Protein AF-A0AA37K8P8-F1 (afdb_monomer_lite)

Radius of gyration: 15.56 Å; chains: 1; bounding box: 40×21×43 Å

pLDDT: mean 92.71, std 8.41, range [53.16, 98.25]

Sequence (102 aa):
MSESQDKGAKLMAERIKAAIKSPEILELVNICVINALGYKSKISSKTVDNAIDSIVSFVHSEIDSSNLSDNDKEKEKNSYKHFAKSLGKILKENLQVAQQLI

Organism: NCBI:txid46503

Foldseek 3Di:
DDPVVVVVVVVVVVLLVVLCVPVLLVVVVVCVVCVVVVHQAADELVSLVVNLVSVLVSVLVVLVPDPDDPVVSVVVSVVSNVVSVVVSVVVQVVCVVVVRYD

Secondary structure (DSSP, 8-state):
--HHHHHHHHHHHHHHHHHTTSHHHHHHHHHHHHHHTT----B-HHHHHHHHHHHHHHHHHHHHTSSS-HHHHHHHHHHHHHHHHHHHHHHHHHHHHTT-B-

Structure (mmCIF, N/CA/C/O backbone):
data_AF-A0AA37K8P8-F1
#
_entry.id   AF-A0AA37K8P8-F1
#
loop_
_atom_site.group_PDB
_atom_site.id
_atom_site.type_symbol
_atom_site.label_atom_id
_atom_site.label_alt_id
_atom_site.label_comp_id
_atom_site.label_asym_id
_atom_site.label_entity_id
_atom_site.label_seq_id
_atom_site.pdbx_PDB_ins_code
_atom_site.Cartn_x
_atom_site.Cartn_y
_atom_site.Cartn_z
_atom_site.occupancy
_atom_site.B_iso_or_equiv
_atom_site.auth_seq_id
_atom_site.auth_comp_id
_atom_site.auth_asym_id
_atom_site.auth_atom_id
_atom_site.pdbx_PDB_model_num
ATOM 1 N N . MET A 1 1 ? -17.548 7.414 -24.598 1.00 53.16 1 MET A N 1
ATOM 2 C CA . MET A 1 1 ? -16.259 7.150 -23.923 1.00 53.16 1 MET A CA 1
ATOM 3 C C . MET A 1 1 ? -15.233 6.903 -25.015 1.00 53.16 1 MET A C 1
ATOM 5 O O . MET A 1 1 ? -15.496 6.042 -25.843 1.00 53.16 1 MET A O 1
ATOM 9 N N . SER A 1 2 ? -14.168 7.703 -25.127 1.00 61.94 2 SER A N 1
ATOM 10 C CA . SER A 1 2 ? -13.180 7.520 -26.205 1.00 61.94 2 SER A CA 1
ATOM 11 C C . SER A 1 2 ? -12.311 6.283 -25.944 1.00 61.94 2 SER A C 1
ATOM 13 O O . SER A 1 2 ? -11.983 5.987 -24.797 1.00 61.94 2 SER A O 1
ATOM 15 N N . GLU A 1 3 ? -11.886 5.578 -26.996 1.00 62.16 3 GLU A N 1
ATOM 16 C CA . GLU A 1 3 ? -11.043 4.367 -26.897 1.00 62.16 3 GLU A CA 1
ATOM 17 C C . GLU A 1 3 ? -9.732 4.578 -26.111 1.00 62.16 3 GLU A C 1
ATOM 19 O O . GLU A 1 3 ? -9.170 3.639 -25.547 1.00 62.16 3 GLU A O 1
ATOM 24 N N . SER A 1 4 ? -9.223 5.812 -26.049 1.00 63.03 4 SER A N 1
ATOM 25 C CA . SER A 1 4 ? -8.025 6.167 -25.278 1.00 63.03 4 SER A CA 1
ATOM 26 C C . SER A 1 4 ? -8.258 6.178 -23.763 1.00 63.03 4 SER A C 1
ATOM 28 O O . SER A 1 4 ? -7.379 5.756 -23.011 1.00 63.03 4 SER A O 1
ATOM 30 N N . GLN A 1 5 ? -9.438 6.612 -23.309 1.00 63.16 5 GLN A N 1
ATOM 31 C CA . GLN A 1 5 ? -9.816 6.585 -21.892 1.00 63.16 5 GLN A CA 1
ATOM 32 C C . GLN A 1 5 ? -9.994 5.143 -21.403 1.00 63.16 5 GLN A C 1
ATOM 34 O O . GLN A 1 5 ? -9.592 4.814 -20.288 1.00 63.16 5 GLN A O 1
ATOM 39 N N . ASP A 1 6 ? -10.518 4.275 -22.269 1.00 73.19 6 ASP A N 1
ATOM 40 C CA . ASP A 1 6 ? -10.727 2.854 -21.985 1.00 73.19 6 ASP A CA 1
ATOM 41 C C . ASP A 1 6 ? -9.398 2.100 -21.769 1.00 73.19 6 ASP A C 1
A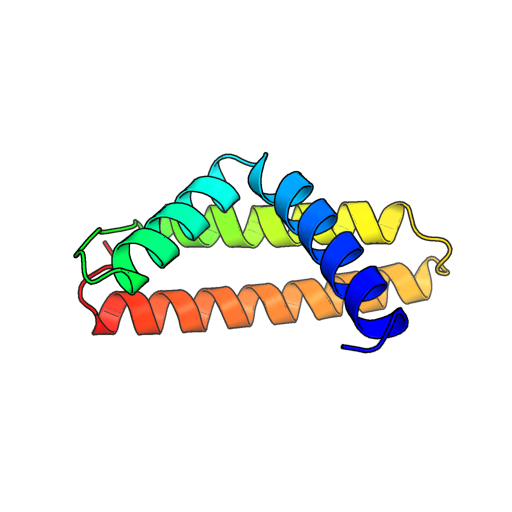TOM 43 O O . ASP A 1 6 ? -9.231 1.365 -20.792 1.00 73.19 6 ASP A O 1
ATOM 47 N N . LYS A 1 7 ? -8.382 2.374 -22.603 1.00 77.00 7 LYS A N 1
ATOM 48 C CA . LYS A 1 7 ? -7.030 1.800 -22.444 1.00 77.00 7 LYS A CA 1
ATOM 49 C C . LYS A 1 7 ? -6.352 2.226 -21.137 1.00 77.00 7 LYS A C 1
ATOM 51 O O . LYS A 1 7 ? -5.737 1.393 -20.470 1.00 77.00 7 LYS A O 1
ATOM 56 N N . GLY A 1 8 ? -6.473 3.501 -20.760 1.00 82.06 8 GLY A N 1
ATOM 57 C CA . GLY A 1 8 ? -5.914 4.021 -19.508 1.00 82.06 8 GLY A CA 1
ATOM 58 C C . GLY A 1 8 ? -6.572 3.408 -18.268 1.00 82.06 8 GLY A C 1
ATOM 59 O O . GLY A 1 8 ? -5.876 2.985 -17.344 1.00 82.06 8 GLY A O 1
ATOM 60 N N . ALA A 1 9 ? -7.902 3.286 -18.276 1.00 86.50 9 ALA A N 1
ATOM 61 C CA . ALA A 1 9 ? -8.655 2.656 -17.194 1.00 86.50 9 ALA A CA 1
ATOM 62 C C . ALA A 1 9 ? -8.290 1.173 -17.028 1.00 86.50 9 ALA A C 1
ATOM 64 O O . ALA A 1 9 ? -8.061 0.714 -15.908 1.00 86.50 9 ALA A O 1
ATOM 65 N N . LYS A 1 10 ? -8.154 0.436 -18.138 1.00 89.75 10 LYS A N 1
ATOM 66 C CA . LYS A 1 10 ? -7.748 -0.974 -18.118 1.00 89.75 10 LYS A CA 1
ATOM 67 C C . LYS A 1 10 ? -6.355 -1.172 -17.516 1.00 89.75 10 LYS A C 1
ATOM 69 O O . LYS A 1 10 ? -6.173 -2.053 -16.680 1.00 89.75 10 LYS A O 1
ATOM 74 N N . LEU A 1 11 ? -5.383 -0.339 -17.895 1.00 88.75 11 LEU A N 1
ATOM 75 C CA . LEU A 1 11 ? -4.031 -0.404 -17.330 1.00 88.75 11 LEU A CA 1
ATOM 76 C C . LEU A 1 11 ? -4.034 -0.104 -15.825 1.00 88.75 11 LEU A C 1
ATOM 78 O O . LEU A 1 11 ? -3.374 -0.794 -15.052 1.00 88.75 11 LEU A O 1
ATOM 82 N N . MET A 1 12 ? -4.799 0.904 -15.399 1.00 89.12 12 MET A N 1
ATOM 83 C CA . MET A 1 12 ? -4.935 1.239 -13.983 1.00 89.12 12 MET A CA 1
ATOM 84 C C . MET A 1 12 ? -5.558 0.086 -13.187 1.00 89.12 12 MET A C 1
ATOM 86 O O . MET A 1 12 ? -5.054 -0.247 -12.116 1.00 89.12 12 MET A O 1
ATOM 90 N N . ALA A 1 13 ? -6.596 -0.561 -13.722 1.00 90.88 13 ALA A N 1
ATOM 91 C CA . ALA A 1 13 ? -7.228 -1.714 -13.090 1.00 90.88 13 ALA A CA 1
ATOM 92 C C . ALA A 1 13 ? -6.244 -2.880 -12.896 1.00 90.88 13 ALA A C 1
ATOM 94 O O . ALA A 1 13 ? -6.198 -3.458 -11.811 1.00 90.88 13 ALA A O 1
ATOM 95 N N . GLU A 1 14 ? -5.410 -3.188 -13.894 1.00 93.75 14 GLU A N 1
ATOM 96 C CA . GLU A 1 14 ? -4.391 -4.240 -13.763 1.00 93.75 14 GLU A CA 1
ATOM 97 C C . GLU A 1 14 ? -3.312 -3.884 -12.730 1.00 93.75 14 GLU A C 1
ATOM 99 O O . GLU A 1 14 ? -2.915 -4.740 -11.937 1.00 93.75 14 GLU A O 1
ATOM 104 N N . ARG A 1 15 ? -2.887 -2.616 -12.659 1.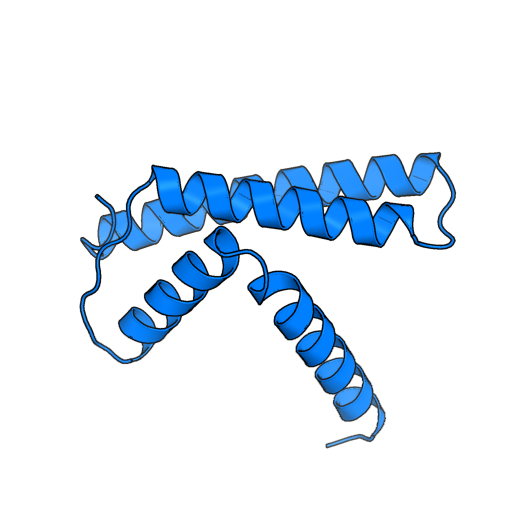00 91.81 15 ARG A N 1
ATOM 105 C CA . ARG A 1 15 ? -1.933 -2.161 -11.632 1.00 91.81 15 ARG A CA 1
ATOM 106 C C . ARG A 1 15 ? -2.520 -2.246 -10.225 1.00 91.81 15 ARG A C 1
ATOM 108 O O . ARG A 1 15 ? -1.848 -2.727 -9.318 1.00 91.81 15 ARG A O 1
ATOM 115 N N . ILE A 1 16 ? -3.781 -1.844 -10.045 1.00 92.75 16 ILE A N 1
ATOM 116 C CA . ILE A 1 16 ? -4.491 -1.992 -8.766 1.00 92.75 16 ILE A CA 1
ATOM 117 C C . ILE A 1 16 ? -4.590 -3.473 -8.397 1.00 92.75 16 ILE A C 1
ATOM 119 O O . ILE A 1 16 ? -4.227 -3.849 -7.287 1.00 92.75 16 ILE A O 1
ATOM 123 N N . LYS A 1 17 ? -5.009 -4.326 -9.338 1.00 94.94 17 LYS A N 1
ATOM 124 C CA . LYS A 1 17 ? -5.110 -5.778 -9.148 1.00 94.94 17 LYS A CA 1
ATOM 125 C C . LYS A 1 17 ? -3.776 -6.416 -8.755 1.00 94.94 17 LYS A C 1
ATOM 127 O O . LYS A 1 17 ? -3.773 -7.372 -7.985 1.00 94.94 17 LYS A O 1
ATOM 132 N N . ALA A 1 18 ? -2.655 -5.923 -9.278 1.00 95.88 18 ALA A N 1
ATOM 133 C CA . ALA A 1 18 ? -1.327 -6.371 -8.875 1.00 95.88 18 ALA A CA 1
ATOM 134 C C . ALA A 1 18 ? -0.970 -5.895 -7.458 1.00 95.88 18 ALA A C 1
ATOM 136 O O . ALA A 1 18 ? -0.540 -6.710 -6.645 1.00 95.88 18 ALA A O 1
ATOM 137 N N . ALA A 1 19 ? -1.206 -4.618 -7.144 1.00 94.94 19 ALA A N 1
ATOM 138 C CA . ALA A 1 19 ? -0.882 -4.030 -5.845 1.00 94.94 19 ALA A CA 1
ATOM 139 C C . ALA A 1 19 ? -1.666 -4.675 -4.687 1.00 94.94 19 ALA A C 1
ATOM 141 O O . ALA A 1 19 ? -1.078 -5.032 -3.671 1.00 94.94 19 ALA A O 1
ATOM 142 N N . ILE A 1 20 ? -2.972 -4.917 -4.852 1.00 95.62 20 ILE A N 1
ATOM 143 C CA . ILE A 1 20 ? -3.820 -5.532 -3.809 1.00 95.62 20 ILE A CA 1
ATOM 144 C C . ILE A 1 20 ? -3.512 -7.015 -3.551 1.00 95.62 20 ILE A C 1
ATOM 146 O O . ILE A 1 20 ? -4.174 -7.645 -2.733 1.00 95.62 20 ILE A O 1
ATOM 150 N N . LYS A 1 21 ? -2.531 -7.611 -4.243 1.00 95.25 21 LYS A N 1
ATOM 151 C CA . LYS A 1 21 ? -1.996 -8.922 -3.847 1.00 95.25 21 LYS A CA 1
ATOM 152 C C . LYS A 1 21 ? -1.151 -8.832 -2.576 1.00 95.25 21 LYS A C 1
ATOM 154 O O . LYS A 1 21 ? -0.980 -9.854 -1.920 1.00 95.25 21 LYS A O 1
ATOM 159 N N . SER A 1 22 ? -0.632 -7.648 -2.230 1.00 95.81 22 SER A N 1
ATOM 160 C CA . SER A 1 22 ? -0.067 -7.405 -0.898 1.00 95.81 22 SER A CA 1
ATOM 161 C C . SER A 1 22 ? -1.201 -7.443 0.134 1.00 95.81 22 SER A C 1
ATOM 163 O O . SER A 1 22 ? -2.172 -6.691 -0.016 1.00 95.81 22 SER A O 1
ATOM 165 N N . PRO A 1 23 ? -1.093 -8.286 1.178 1.00 95.06 23 PRO A N 1
ATOM 166 C CA . PRO A 1 23 ? -2.084 -8.353 2.249 1.00 95.06 23 PRO A CA 1
ATOM 167 C C . PRO A 1 23 ? -2.334 -7.001 2.922 1.00 95.06 23 PRO A C 1
ATOM 169 O O . PRO A 1 23 ? -3.478 -6.653 3.198 1.00 95.06 23 PRO A O 1
ATOM 172 N N . GLU A 1 24 ? -1.282 -6.214 3.128 1.00 94.44 24 GLU A N 1
ATOM 173 C CA . GLU A 1 24 ? -1.332 -4.911 3.787 1.00 94.44 24 GLU A CA 1
ATOM 174 C C . GLU A 1 24 ? -2.126 -3.898 2.952 1.00 94.44 24 GLU A C 1
ATOM 176 O O . GLU A 1 24 ? -2.998 -3.194 3.467 1.00 94.44 24 GLU A O 1
ATOM 181 N N . ILE A 1 25 ? -1.869 -3.853 1.639 1.00 95.62 25 ILE A N 1
ATOM 182 C CA . ILE A 1 25 ? -2.604 -2.985 0.709 1.00 95.62 25 ILE A CA 1
ATOM 183 C C . ILE A 1 25 ? -4.067 -3.429 0.618 1.00 95.62 25 ILE A C 1
ATOM 185 O O . ILE A 1 25 ? -4.969 -2.589 0.638 1.00 95.62 25 ILE A O 1
ATOM 189 N N . LEU A 1 26 ? -4.314 -4.740 0.542 1.00 96.19 26 LEU A N 1
ATOM 190 C CA . LEU A 1 26 ? -5.662 -5.302 0.490 1.00 96.19 26 LEU A CA 1
ATOM 191 C C . LEU A 1 26 ? -6.479 -4.946 1.733 1.00 96.19 26 LEU A C 1
ATOM 193 O O . LEU A 1 26 ? -7.639 -4.559 1.609 1.00 96.19 26 LEU A O 1
ATOM 197 N N . GLU A 1 27 ? -5.887 -5.063 2.920 1.00 95.12 27 GLU A N 1
ATOM 198 C CA . GLU A 1 27 ? -6.555 -4.747 4.180 1.00 95.12 27 GLU A CA 1
ATOM 199 C C . GLU A 1 27 ? -6.964 -3.269 4.236 1.00 95.12 27 GLU A C 1
ATOM 201 O O . GLU A 1 27 ? -8.124 -2.963 4.529 1.00 95.12 27 GLU A O 1
ATOM 206 N N . LEU A 1 28 ? -6.060 -2.355 3.862 1.00 94.50 28 LEU A N 1
ATOM 207 C CA . LEU A 1 28 ? -6.364 -0.924 3.790 1.00 94.50 28 LEU A CA 1
ATOM 208 C C . LEU A 1 28 ? -7.508 -0.634 2.806 1.00 94.50 28 LEU A C 1
ATOM 210 O O . LEU A 1 28 ? -8.467 0.054 3.161 1.00 94.50 28 LEU A O 1
ATOM 214 N N . VAL A 1 29 ? -7.438 -1.179 1.586 1.00 94.19 29 VAL A N 1
ATOM 215 C CA . VAL A 1 29 ? -8.475 -0.980 0.558 1.00 94.19 29 VAL A CA 1
ATOM 216 C C . VAL A 1 29 ? -9.820 -1.534 1.022 1.00 94.19 29 VAL A C 1
ATOM 218 O O . VAL A 1 29 ? -10.835 -0.849 0.889 1.00 94.19 29 VAL A O 1
ATOM 221 N N . ASN A 1 30 ? -9.842 -2.731 1.612 1.00 94.44 30 ASN A N 1
ATOM 222 C CA . ASN A 1 30 ? -11.066 -3.344 2.124 1.00 94.44 30 ASN A CA 1
ATOM 223 C C . ASN A 1 30 ? -11.736 -2.462 3.181 1.00 94.44 30 ASN A C 1
ATOM 225 O O . ASN A 1 30 ? -12.941 -2.226 3.093 1.00 94.44 30 ASN A O 1
ATOM 229 N N . ILE A 1 31 ? -10.979 -1.926 4.143 1.00 91.88 31 ILE A N 1
ATOM 230 C CA . ILE A 1 31 ? -11.536 -1.027 5.162 1.00 91.88 31 ILE A CA 1
ATOM 231 C C . ILE A 1 31 ? -12.073 0.258 4.530 1.00 91.88 31 ILE A C 1
ATOM 233 O O . ILE A 1 31 ? -13.189 0.667 4.849 1.00 91.88 31 ILE A O 1
ATOM 237 N N . CYS A 1 32 ? -11.325 0.877 3.612 1.00 89.75 32 CYS A N 1
ATOM 238 C CA . CYS A 1 32 ? -11.784 2.076 2.914 1.00 89.75 32 CYS A CA 1
ATOM 239 C C . CYS A 1 32 ? -13.097 1.833 2.155 1.00 89.75 32 CYS A C 1
ATOM 241 O O . CYS A 1 32 ? -14.002 2.661 2.233 1.00 89.75 32 CYS A O 1
ATOM 243 N N . VAL A 1 33 ? -13.232 0.693 1.469 1.00 93.06 33 VAL A N 1
ATOM 244 C CA . VAL A 1 33 ? -14.462 0.317 0.755 1.00 93.06 33 VAL A CA 1
ATOM 245 C C . VAL A 1 33 ? -15.613 0.074 1.728 1.00 93.06 33 VAL A C 1
ATOM 247 O O . VAL A 1 33 ? -16.687 0.638 1.544 1.00 93.06 33 VAL A O 1
ATOM 250 N N . ILE A 1 34 ? -15.402 -0.711 2.788 1.00 93.12 34 ILE A N 1
ATOM 251 C CA . ILE A 1 34 ? -16.430 -0.981 3.805 1.00 93.12 34 ILE A CA 1
ATOM 252 C C . ILE A 1 34 ? -16.938 0.332 4.420 1.00 93.12 34 ILE A C 1
ATOM 254 O O . ILE A 1 34 ? -18.147 0.537 4.539 1.00 93.12 34 ILE A O 1
ATOM 258 N N . ASN A 1 35 ? -16.023 1.250 4.733 1.00 88.25 35 ASN A N 1
ATOM 259 C CA . ASN A 1 35 ? -16.357 2.554 5.294 1.00 88.25 35 ASN A CA 1
ATOM 260 C C . ASN A 1 35 ? -17.091 3.455 4.288 1.00 88.25 35 ASN A C 1
ATOM 262 O O . ASN A 1 35 ? -18.059 4.119 4.656 1.00 88.25 35 ASN A O 1
ATOM 266 N N . ALA A 1 36 ? -16.695 3.439 3.011 1.00 89.12 36 ALA A N 1
ATOM 267 C CA . ALA A 1 36 ? -17.388 4.162 1.942 1.00 89.12 36 ALA A CA 1
ATOM 268 C C . ALA A 1 36 ? -18.810 3.631 1.681 1.00 89.12 36 ALA A C 1
ATOM 270 O O . ALA A 1 36 ? -19.688 4.393 1.286 1.00 89.12 36 ALA A O 1
ATOM 271 N N . LEU A 1 37 ? -19.056 2.345 1.949 1.00 92.75 37 LEU A N 1
ATOM 272 C CA . LEU A 1 37 ? -20.384 1.723 1.885 1.00 92.75 37 LEU A CA 1
ATOM 273 C C . LEU A 1 37 ? -21.278 2.063 3.096 1.00 92.75 37 LEU A C 1
ATOM 275 O O . LEU A 1 37 ? -22.413 1.597 3.164 1.00 92.75 37 LEU A O 1
ATOM 279 N N . GLY A 1 38 ? -20.795 2.872 4.046 1.00 89.00 38 GLY A N 1
ATOM 280 C CA . GLY A 1 38 ? -21.559 3.335 5.208 1.00 89.00 38 GLY A CA 1
ATOM 281 C C . GLY A 1 38 ? -21.441 2.446 6.449 1.00 89.00 38 GLY A C 1
ATOM 282 O O . GLY A 1 38 ? -22.050 2.748 7.477 1.00 89.00 38 GLY A O 1
ATOM 283 N N . TYR A 1 39 ? -20.643 1.378 6.393 1.00 89.56 39 TYR A N 1
ATOM 284 C CA . TYR A 1 39 ? -20.317 0.585 7.575 1.00 89.56 39 TYR A CA 1
ATOM 285 C C . TYR A 1 39 ? -19.208 1.260 8.391 1.00 89.56 39 TYR A C 1
ATOM 287 O O . TYR A 1 39 ? -18.449 2.085 7.893 1.00 89.56 39 TYR A O 1
ATOM 295 N N . LYS A 1 40 ? -19.110 0.925 9.679 1.00 84.25 40 LYS A N 1
ATOM 296 C CA . LYS A 1 40 ? -18.076 1.465 10.570 1.00 84.25 40 LYS A CA 1
ATOM 297 C C . LYS A 1 40 ? -17.084 0.372 10.942 1.00 84.25 40 LYS A C 1
ATOM 299 O O . LYS A 1 40 ? -17.239 -0.271 11.977 1.00 84.25 40 LYS A O 1
ATOM 304 N N . SER A 1 41 ? -16.068 0.189 10.106 1.00 92.31 41 SER A N 1
ATOM 305 C CA . SER A 1 41 ? -14.930 -0.675 10.410 1.00 92.31 41 SER A CA 1
ATOM 306 C C . SER A 1 41 ? -13.746 0.129 10.926 1.00 92.31 41 SER A C 1
ATOM 308 O O . SER A 1 41 ? -13.540 1.287 10.555 1.00 92.31 41 SER A O 1
ATOM 310 N N . LYS A 1 42 ? -12.968 -0.505 11.804 1.00 94.00 42 LYS A N 1
ATOM 311 C CA . LYS A 1 42 ? -11.774 0.078 12.412 1.00 94.00 42 LYS A CA 1
ATOM 312 C C . LYS A 1 42 ? -10.512 -0.511 11.796 1.00 94.00 42 LYS A C 1
ATOM 314 O O . LYS A 1 42 ? -10.498 -1.682 11.432 1.00 94.00 42 LYS A O 1
ATOM 319 N N . ILE A 1 43 ? -9.460 0.292 11.726 1.00 94.38 43 ILE A N 1
ATOM 320 C CA . ILE A 1 43 ? -8.135 -0.098 11.245 1.00 94.38 43 ILE A CA 1
ATOM 321 C C . ILE A 1 43 ? -7.070 0.451 12.184 1.00 94.38 43 ILE A C 1
ATOM 323 O O . ILE A 1 43 ? -7.195 1.567 12.688 1.00 94.38 43 ILE A O 1
ATOM 327 N N . SER A 1 44 ? -6.025 -0.338 12.429 1.00 95.94 44 SER A N 1
ATOM 328 C CA . SER A 1 44 ? -4.926 0.118 13.275 1.00 95.94 44 SER A CA 1
ATOM 329 C C . SER A 1 44 ? -4.031 1.114 12.538 1.00 95.94 44 SER A C 1
ATOM 331 O O . SER A 1 44 ? -3.801 0.963 11.335 1.00 95.94 44 SER A O 1
ATOM 333 N N . SER A 1 45 ? -3.448 2.086 13.248 1.00 96.44 45 SER A N 1
ATOM 334 C CA . SER A 1 45 ? -2.424 2.959 12.641 1.00 96.44 45 SER A CA 1
ATOM 335 C C . SER A 1 45 ? -1.277 2.151 12.029 1.00 96.44 45 SER A C 1
ATOM 337 O O . SER A 1 45 ? -0.784 2.507 10.963 1.00 96.44 45 SER A O 1
ATOM 339 N N . LYS A 1 46 ? -0.887 1.041 12.669 1.00 96.38 46 LYS A N 1
ATOM 340 C CA . LYS A 1 46 ? 0.174 0.155 12.178 1.00 96.38 46 LYS A CA 1
ATOM 341 C C . LYS A 1 46 ? -0.186 -0.480 10.835 1.00 96.38 46 LYS A C 1
ATOM 343 O O . LYS A 1 46 ? 0.665 -0.553 9.958 1.00 96.38 46 LYS A O 1
ATOM 348 N N . THR A 1 47 ? -1.434 -0.913 10.659 1.00 95.38 47 THR A N 1
ATOM 349 C CA . THR A 1 47 ? -1.915 -1.455 9.380 1.00 95.38 47 THR A CA 1
ATOM 350 C C . THR A 1 47 ? -1.836 -0.394 8.284 1.00 95.38 47 THR A C 1
ATOM 352 O O . THR A 1 47 ? -1.361 -0.688 7.190 1.00 95.38 47 THR A O 1
ATOM 355 N N . VAL A 1 48 ? -2.238 0.851 8.576 1.00 96.38 48 VAL A N 1
ATOM 356 C CA . VAL A 1 48 ? -2.120 1.956 7.610 1.00 96.38 48 VAL A CA 1
ATOM 357 C C . VAL A 1 48 ? -0.656 2.194 7.235 1.00 96.38 48 VAL A C 1
ATOM 359 O O . VAL A 1 48 ? -0.344 2.277 6.052 1.00 96.38 48 VAL A O 1
ATOM 362 N N . ASP A 1 49 ? 0.248 2.254 8.214 1.00 97.38 49 ASP A N 1
ATOM 363 C CA . ASP A 1 49 ? 1.676 2.481 7.966 1.00 97.38 49 ASP A CA 1
ATOM 364 C C . ASP A 1 49 ? 2.293 1.349 7.119 1.00 97.38 49 ASP A C 1
ATOM 366 O O . ASP A 1 49 ? 2.920 1.620 6.094 1.00 97.38 49 ASP A O 1
ATOM 370 N N . ASN A 1 50 ? 2.011 0.088 7.460 1.00 97.44 50 ASN A N 1
ATOM 371 C CA . ASN A 1 50 ? 2.458 -1.080 6.694 1.00 97.44 50 ASN A CA 1
ATOM 372 C C . ASN A 1 50 ? 1.943 -1.071 5.243 1.00 97.44 50 ASN A C 1
ATOM 374 O O . ASN A 1 50 ? 2.670 -1.435 4.315 1.00 97.44 50 ASN A O 1
ATOM 378 N N . ALA A 1 51 ? 0.691 -0.660 5.032 1.00 97.19 51 ALA A N 1
ATOM 379 C CA . ALA A 1 51 ? 0.106 -0.561 3.700 1.00 97.19 51 ALA A CA 1
ATOM 380 C C . ALA A 1 51 ? 0.779 0.540 2.868 1.00 97.19 51 ALA A C 1
ATOM 382 O O . ALA A 1 51 ? 1.066 0.332 1.691 1.00 97.19 51 ALA A O 1
ATOM 383 N N . ILE A 1 52 ? 1.080 1.693 3.474 1.00 97.69 52 ILE A N 1
ATOM 384 C CA . ILE A 1 52 ? 1.789 2.794 2.809 1.00 97.69 52 ILE A CA 1
ATOM 385 C C . ILE A 1 52 ? 3.213 2.382 2.432 1.00 97.69 52 ILE A C 1
ATOM 387 O O . ILE A 1 52 ? 3.626 2.627 1.298 1.00 97.69 52 ILE A O 1
ATOM 391 N N . ASP A 1 53 ? 3.935 1.712 3.329 1.00 97.38 53 ASP A N 1
ATOM 392 C CA . ASP A 1 53 ? 5.268 1.184 3.026 1.00 97.38 53 ASP A CA 1
ATOM 393 C C . ASP A 1 53 ? 5.211 0.157 1.885 1.00 97.38 53 ASP A C 1
ATOM 395 O O . ASP A 1 53 ? 6.003 0.231 0.943 1.00 97.38 53 ASP A O 1
ATOM 399 N N . SER A 1 54 ? 4.208 -0.726 1.892 1.00 97.38 54 SER A N 1
ATOM 400 C CA . SER A 1 54 ? 3.987 -1.703 0.817 1.00 97.38 54 SER A CA 1
ATOM 401 C C . SER A 1 54 ? 3.674 -1.037 -0.529 1.00 97.38 54 SER A C 1
ATOM 403 O O . SER A 1 54 ? 4.177 -1.476 -1.564 1.00 97.38 54 SER A O 1
ATOM 405 N N . ILE A 1 55 ? 2.902 0.060 -0.540 1.00 96.56 55 ILE A N 1
ATOM 406 C CA . ILE A 1 55 ? 2.647 0.865 -1.748 1.00 96.56 55 ILE A CA 1
ATOM 407 C C . ILE A 1 55 ? 3.949 1.474 -2.272 1.00 96.56 55 ILE A C 1
ATOM 409 O O . ILE A 1 55 ? 4.203 1.422 -3.476 1.00 96.56 55 ILE A O 1
ATOM 413 N N . VAL A 1 56 ? 4.784 2.035 -1.391 1.00 97.69 56 VAL A N 1
ATOM 414 C CA . VAL A 1 56 ? 6.085 2.600 -1.781 1.00 97.69 56 VAL A CA 1
ATOM 415 C C . VAL A 1 56 ? 6.966 1.523 -2.407 1.00 97.69 56 VAL A C 1
ATOM 417 O O . VAL A 1 56 ? 7.484 1.736 -3.501 1.00 97.69 56 VAL A O 1
ATOM 420 N N . SER A 1 57 ? 7.089 0.360 -1.765 1.00 97.38 57 SER A N 1
ATOM 421 C CA . SER A 1 57 ? 7.867 -0.764 -2.292 1.00 97.38 57 SER A CA 1
ATOM 422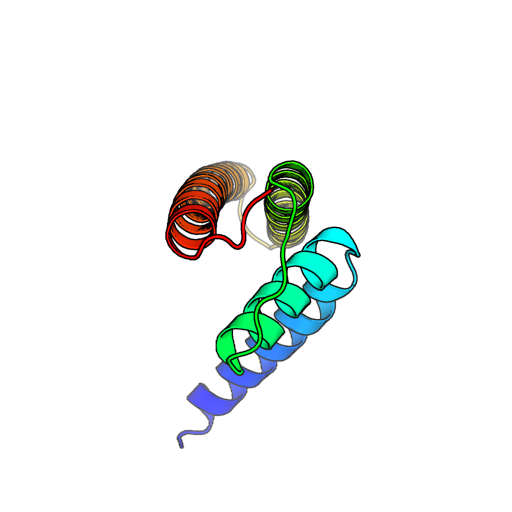 C C . SER A 1 57 ? 7.353 -1.247 -3.648 1.00 97.38 57 SER A C 1
ATOM 424 O O . SER A 1 57 ? 8.152 -1.452 -4.561 1.00 97.38 57 SER A O 1
ATOM 426 N N . PHE A 1 58 ? 6.033 -1.374 -3.813 1.00 96.56 58 PHE A N 1
ATOM 427 C CA . PHE A 1 58 ? 5.429 -1.758 -5.089 1.00 96.56 58 PHE A CA 1
ATOM 428 C C . PHE A 1 58 ? 5.767 -0.749 -6.194 1.00 96.56 58 PHE A C 1
ATOM 430 O O . PHE A 1 58 ? 6.275 -1.125 -7.247 1.00 96.56 58 PHE A O 1
ATOM 437 N N . VAL A 1 59 ? 5.552 0.546 -5.942 1.00 95.62 59 VAL A N 1
ATOM 438 C CA . VAL A 1 59 ? 5.846 1.603 -6.920 1.00 95.62 59 VAL A CA 1
ATOM 439 C C . VAL A 1 59 ? 7.336 1.656 -7.254 1.00 95.62 59 VAL A C 1
ATOM 441 O O . VAL A 1 59 ? 7.692 1.833 -8.416 1.00 95.62 59 VAL A O 1
ATOM 444 N N . HIS A 1 60 ? 8.216 1.470 -6.269 1.00 97.62 60 HIS A N 1
ATOM 445 C CA . HIS A 1 60 ? 9.660 1.426 -6.505 1.00 97.62 60 HIS A CA 1
ATOM 446 C C . HIS A 1 60 ? 10.054 0.260 -7.411 1.00 97.62 60 HIS A C 1
ATOM 448 O O . HIS A 1 60 ? 10.828 0.481 -8.336 1.00 97.62 60 HIS A O 1
ATOM 454 N N . SER A 1 61 ? 9.475 -0.928 -7.209 1.00 96.50 61 SER A N 1
ATOM 455 C CA . SER A 1 61 ? 9.696 -2.091 -8.080 1.00 96.50 61 SER A CA 1
ATOM 456 C C . SER A 1 61 ? 9.238 -1.835 -9.519 1.00 96.50 61 SER A C 1
ATOM 458 O O . SER A 1 61 ? 9.930 -2.200 -10.468 1.00 96.50 61 SER A O 1
ATOM 460 N N . GLU A 1 62 ? 8.088 -1.182 -9.698 1.00 95.44 62 GLU A N 1
ATOM 461 C CA . GLU A 1 62 ? 7.589 -0.814 -11.029 1.00 95.44 62 GLU A CA 1
ATOM 462 C C . GLU A 1 62 ? 8.543 0.176 -11.718 1.00 95.44 62 GLU A C 1
ATOM 464 O O . GLU A 1 62 ? 8.890 -0.005 -12.886 1.00 95.44 62 GLU A O 1
ATOM 469 N N . ILE A 1 63 ? 9.033 1.184 -10.986 1.00 96.75 63 ILE A N 1
ATOM 470 C CA . ILE A 1 63 ? 10.013 2.157 -11.495 1.00 96.75 63 ILE A CA 1
ATOM 471 C C . ILE A 1 63 ? 11.337 1.470 -11.845 1.00 96.75 63 ILE A C 1
ATOM 473 O O . ILE A 1 63 ? 11.919 1.766 -12.889 1.00 96.75 63 ILE A O 1
ATOM 477 N N . ASP A 1 64 ? 11.798 0.522 -11.029 1.00 97.50 64 ASP A N 1
ATOM 478 C CA . ASP A 1 64 ? 13.021 -0.239 -11.300 1.00 97.50 64 ASP A CA 1
ATOM 479 C C . ASP A 1 64 ? 12.941 -1.038 -12.596 1.00 97.50 64 ASP A C 1
ATOM 481 O O . ASP A 1 64 ? 13.911 -1.067 -13.356 1.00 97.50 64 ASP A O 1
ATOM 485 N N . SER A 1 65 ? 11.771 -1.607 -12.888 1.00 96.06 65 SER A N 1
ATOM 486 C CA . SER A 1 65 ? 11.512 -2.349 -14.126 1.00 96.06 65 SER A CA 1
ATOM 487 C C . SER A 1 65 ? 11.315 -1.464 -15.366 1.00 96.06 65 SER A C 1
ATOM 489 O O . SER A 1 65 ? 11.230 -1.975 -16.481 1.00 96.06 65 SER A O 1
ATOM 491 N N . SER A 1 66 ? 11.235 -0.142 -15.192 1.00 96.00 66 SER A N 1
ATOM 492 C CA . SER A 1 66 ? 11.002 0.800 -16.287 1.00 96.00 66 SER A CA 1
ATOM 493 C C . SER A 1 66 ? 12.266 1.102 -17.106 1.00 96.00 66 SER A C 1
ATOM 495 O O . SER A 1 66 ? 13.400 0.857 -16.681 1.00 96.00 66 SER A O 1
ATOM 497 N N . ASN A 1 67 ? 12.056 1.729 -18.266 1.00 97.38 67 ASN A N 1
ATOM 498 C CA . ASN A 1 67 ? 13.115 2.172 -19.180 1.00 97.38 67 ASN A CA 1
ATOM 499 C C . ASN A 1 67 ? 13.707 3.552 -18.823 1.00 97.38 67 ASN A C 1
ATOM 501 O O . ASN A 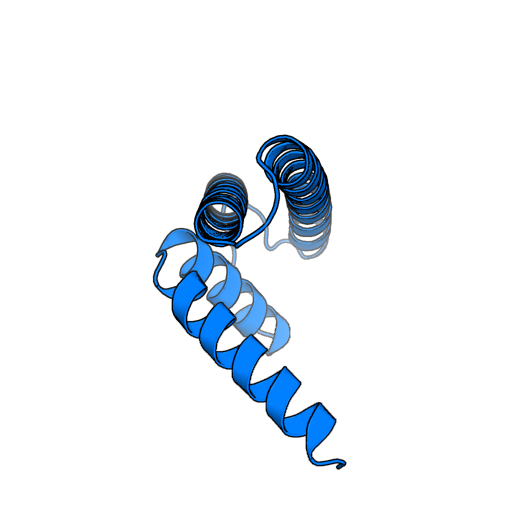1 67 ? 14.412 4.141 -19.641 1.00 97.38 67 ASN A O 1
ATOM 505 N N . LEU A 1 68 ? 13.388 4.104 -17.647 1.00 97.12 68 LEU A N 1
ATOM 506 C CA . LEU A 1 68 ? 13.954 5.373 -17.185 1.00 97.12 68 LEU A CA 1
ATOM 507 C C . LEU A 1 68 ? 15.464 5.256 -16.927 1.00 97.12 68 LEU A C 1
ATOM 509 O O . LEU A 1 68 ? 15.978 4.173 -16.643 1.00 97.12 68 LEU A O 1
ATOM 513 N N . SER A 1 69 ? 16.166 6.390 -16.981 1.00 98.00 69 SER A N 1
ATOM 514 C CA . SER A 1 69 ? 17.557 6.468 -16.524 1.00 98.00 69 SER A CA 1
ATOM 515 C C . SER A 1 69 ? 17.636 6.267 -15.006 1.00 98.00 69 SER A C 1
ATOM 517 O O . SER A 1 69 ? 16.694 6.616 -14.296 1.00 98.00 69 SER A O 1
ATOM 519 N N . ASP A 1 70 ? 18.759 5.773 -14.480 1.00 97.94 70 ASP A N 1
ATOM 520 C CA . ASP A 1 70 ? 18.916 5.553 -13.029 1.00 97.94 70 ASP A CA 1
ATOM 521 C C . ASP A 1 70 ? 18.693 6.834 -12.210 1.00 97.94 70 ASP A C 1
ATOM 523 O O . ASP A 1 70 ? 18.068 6.810 -11.150 1.00 97.94 70 ASP A O 1
ATOM 527 N N . ASN A 1 71 ? 19.134 7.980 -12.736 1.00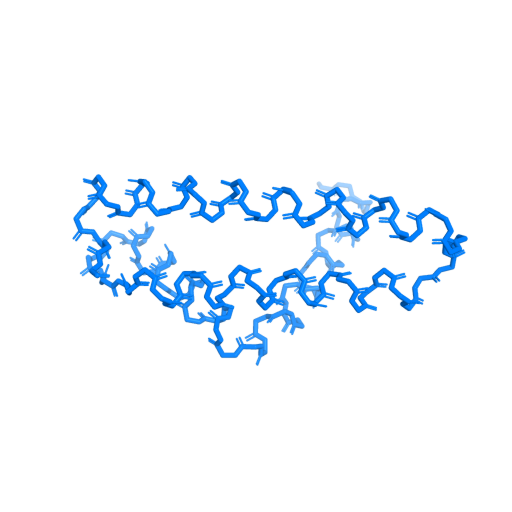 98.12 71 ASN A N 1
ATOM 528 C CA . ASN A 1 71 ? 18.924 9.276 -12.097 1.00 98.12 71 ASN A CA 1
ATOM 529 C C . ASN A 1 71 ? 17.437 9.657 -12.042 1.00 98.12 71 ASN A C 1
ATOM 531 O O . ASN A 1 71 ? 16.966 10.196 -11.041 1.00 98.12 71 ASN A O 1
ATOM 535 N N . ASP A 1 72 ? 16.685 9.384 -13.108 1.00 98.25 72 ASP A N 1
ATOM 536 C CA . ASP A 1 72 ? 15.256 9.691 -13.140 1.00 98.25 72 ASP A CA 1
ATOM 537 C C . ASP A 1 72 ? 14.445 8.686 -12.316 1.00 98.25 72 ASP A C 1
ATOM 539 O O . ASP A 1 72 ? 13.519 9.097 -11.619 1.00 98.25 72 ASP A O 1
ATOM 543 N N . LYS A 1 73 ? 14.855 7.407 -12.279 1.00 98.25 73 LYS A N 1
ATOM 544 C CA . LYS A 1 73 ? 14.297 6.404 -11.359 1.00 98.25 73 LYS A CA 1
ATOM 545 C C . LYS A 1 73 ? 14.407 6.873 -9.914 1.00 98.25 73 LYS A C 1
ATOM 547 O O . LYS A 1 73 ? 13.414 6.861 -9.193 1.00 98.25 73 LYS A O 1
ATOM 552 N N . GLU A 1 74 ? 15.584 7.331 -9.493 1.00 98.12 74 GLU A N 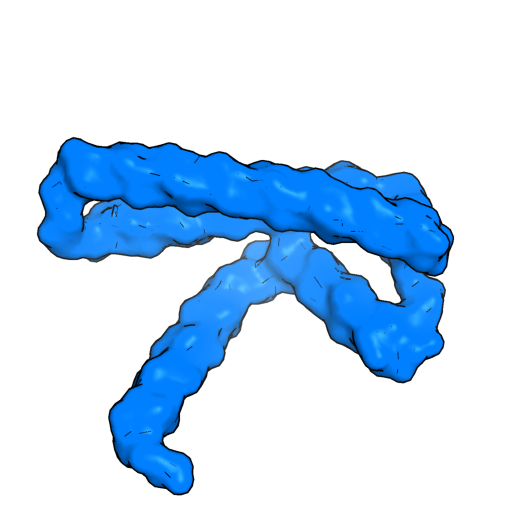1
ATOM 553 C CA . GLU A 1 74 ? 15.797 7.791 -8.118 1.00 98.12 74 GLU A CA 1
ATOM 554 C C . GLU A 1 74 ? 14.943 9.026 -7.784 1.00 98.12 74 GLU A C 1
ATOM 556 O O . GLU A 1 74 ? 14.324 9.101 -6.717 1.00 98.12 74 GLU A O 1
ATOM 561 N N . LYS A 1 75 ? 14.828 9.984 -8.712 1.00 98.06 75 LYS A N 1
ATOM 562 C CA . LYS A 1 75 ? 13.947 11.152 -8.539 1.00 98.06 75 LYS A CA 1
ATOM 563 C C . LYS A 1 75 ? 12.477 10.756 -8.419 1.00 98.06 75 LYS A C 1
ATOM 565 O O . LYS A 1 75 ? 11.780 11.266 -7.536 1.00 98.06 75 LYS A O 1
ATOM 570 N N . GLU A 1 76 ? 11.994 9.862 -9.280 1.00 97.88 76 GLU A N 1
ATOM 571 C CA . GLU A 1 76 ? 10.607 9.397 -9.232 1.00 97.88 76 GLU A CA 1
ATOM 572 C C . GLU A 1 76 ? 10.326 8.605 -7.955 1.00 97.88 76 GLU A C 1
ATOM 574 O O . GLU A 1 76 ? 9.344 8.886 -7.266 1.00 97.88 76 GLU A O 1
ATOM 579 N N . LYS A 1 77 ? 11.211 7.677 -7.577 1.00 98.19 77 LYS A N 1
ATOM 580 C CA . LYS A 1 77 ? 11.094 6.905 -6.333 1.00 98.19 77 LYS A CA 1
ATOM 581 C C . LYS A 1 77 ? 10.973 7.810 -5.116 1.00 98.19 77 LYS A C 1
ATOM 583 O O . LYS A 1 77 ? 10.098 7.590 -4.273 1.00 98.19 77 LYS A O 1
ATOM 588 N N . ASN A 1 78 ? 11.818 8.835 -5.028 1.00 98.06 78 ASN A N 1
ATOM 589 C CA . ASN A 1 78 ? 11.763 9.797 -3.933 1.00 98.06 78 ASN A CA 1
ATOM 590 C C . ASN A 1 78 ? 10.463 10.605 -3.960 1.00 98.06 78 ASN A C 1
ATOM 592 O O . ASN A 1 78 ? 9.803 10.735 -2.927 1.00 98.06 78 ASN A O 1
ATOM 596 N N . SER A 1 79 ? 10.034 11.062 -5.136 1.00 97.81 79 SER A N 1
ATOM 597 C CA . SER A 1 79 ? 8.771 11.791 -5.302 1.00 97.81 79 SER A CA 1
ATOM 598 C C . SER A 1 79 ? 7.567 10.962 -4.840 1.00 97.81 79 SER A C 1
ATOM 600 O O . SER A 1 79 ? 6.775 11.425 -4.015 1.00 97.81 79 SER A O 1
ATOM 602 N N . TYR A 1 80 ? 7.460 9.704 -5.278 1.00 96.81 80 TYR A N 1
ATOM 603 C CA . TYR A 1 80 ? 6.371 8.812 -4.873 1.00 96.81 80 TYR A CA 1
ATOM 604 C C . TYR A 1 80 ? 6.438 8.413 -3.401 1.00 96.81 80 TYR A C 1
ATOM 606 O O . TYR A 1 80 ? 5.400 8.318 -2.750 1.00 96.81 80 TYR A O 1
ATOM 614 N N . LYS A 1 81 ? 7.637 8.245 -2.835 1.00 97.75 81 LYS A N 1
ATOM 615 C CA . LYS A 1 81 ? 7.809 8.019 -1.395 1.00 97.75 81 LYS A CA 1
ATOM 616 C C . LYS A 1 81 ? 7.281 9.199 -0.579 1.00 97.75 81 LYS A C 1
ATOM 618 O O . LYS A 1 81 ? 6.583 8.991 0.412 1.00 97.75 81 LYS A O 1
ATOM 623 N N . HIS A 1 82 ? 7.584 10.433 -0.987 1.00 97.75 82 HIS A N 1
ATOM 624 C CA . HIS A 1 82 ? 7.049 11.629 -0.334 1.00 97.75 82 HIS A CA 1
ATOM 625 C C . HIS A 1 82 ? 5.528 11.718 -0.465 1.00 97.75 82 HIS A C 1
ATOM 627 O O . HIS A 1 82 ? 4.845 11.947 0.533 1.00 97.75 82 HIS A O 1
ATOM 633 N N . PHE A 1 83 ? 4.996 11.476 -1.664 1.00 96.75 83 PHE A N 1
ATOM 634 C CA . PHE A 1 83 ? 3.555 11.442 -1.897 1.00 96.75 83 PHE A CA 1
ATOM 635 C C . PHE A 1 83 ? 2.850 10.406 -1.011 1.00 96.75 83 PHE A C 1
ATOM 637 O O . PHE A 1 83 ? 1.903 10.749 -0.306 1.00 96.75 83 PHE A O 1
ATOM 644 N N . ALA A 1 84 ? 3.334 9.161 -0.988 1.00 96.06 84 ALA A N 1
ATOM 645 C CA . ALA A 1 84 ? 2.728 8.075 -0.224 1.00 96.06 84 ALA A CA 1
ATOM 646 C C . ALA A 1 84 ? 2.739 8.356 1.286 1.00 96.06 84 ALA A C 1
ATOM 648 O O . ALA A 1 84 ? 1.746 8.119 1.968 1.00 96.06 84 ALA A O 1
ATOM 649 N N . LYS A 1 85 ? 3.818 8.948 1.813 1.00 95.56 85 LYS A N 1
ATOM 650 C CA . LYS A 1 85 ? 3.872 9.377 3.220 1.00 95.56 85 LYS A CA 1
ATOM 651 C C . LYS A 1 85 ? 2.846 10.463 3.541 1.00 95.56 85 LYS A C 1
ATOM 653 O O . LYS A 1 85 ? 2.176 10.380 4.570 1.00 95.56 85 LYS A O 1
ATOM 658 N N . SER A 1 86 ? 2.697 11.460 2.668 1.00 97.62 86 SER A N 1
ATOM 659 C CA . SER A 1 86 ? 1.667 12.495 2.820 1.00 97.62 86 SER A CA 1
ATOM 660 C C . SER A 1 86 ? 0.260 11.899 2.763 1.00 97.62 86 SER A C 1
ATOM 662 O O . SER A 1 86 ? -0.576 12.231 3.599 1.00 97.62 86 SER A O 1
ATOM 664 N N . LEU A 1 87 ? 0.017 10.965 1.838 1.00 94.56 87 LEU A N 1
ATOM 665 C CA . LEU A 1 87 ? -1.239 10.223 1.750 1.00 94.56 87 LEU A CA 1
ATOM 666 C C . LEU A 1 87 ? -1.527 9.454 3.046 1.00 94.56 87 LEU A C 1
ATOM 668 O O . LEU A 1 87 ? -2.621 9.573 3.588 1.00 94.56 87 LEU A O 1
ATOM 672 N N . GLY A 1 88 ? -0.545 8.721 3.575 1.00 96.31 88 GLY A N 1
ATOM 673 C CA . GLY A 1 88 ? -0.672 7.988 4.834 1.00 96.31 88 GLY A CA 1
ATOM 674 C C . GLY A 1 88 ? -1.045 8.887 6.010 1.00 96.31 88 GLY A C 1
ATOM 675 O O . GLY A 1 88 ? -1.922 8.543 6.801 1.00 96.31 88 GLY A O 1
ATOM 676 N N . LYS A 1 89 ? -0.440 10.078 6.097 1.00 97.69 89 LYS A N 1
ATOM 677 C CA . LYS A 1 89 ? -0.789 11.075 7.117 1.00 97.69 89 LYS A CA 1
ATOM 678 C C . LYS A 1 89 ? -2.252 11.519 6.998 1.00 97.69 89 LYS A C 1
ATOM 680 O O . LYS A 1 89 ? -2.987 11.418 7.976 1.00 97.69 89 LYS A O 1
ATOM 685 N N . ILE A 1 90 ? -2.677 11.939 5.805 1.00 96.38 90 ILE A N 1
ATOM 686 C CA . ILE A 1 90 ? -4.050 12.409 5.553 1.00 96.38 90 ILE A CA 1
ATOM 687 C C . ILE A 1 90 ? -5.071 11.291 5.807 1.00 96.38 90 ILE A C 1
ATOM 689 O O . ILE A 1 90 ? -6.123 11.527 6.397 1.00 96.38 90 ILE A O 1
ATOM 693 N N . LEU A 1 91 ? -4.763 10.055 5.399 1.00 94.38 91 LEU A N 1
ATOM 694 C CA . LEU A 1 91 ? -5.619 8.896 5.657 1.00 94.38 91 LEU A CA 1
ATOM 695 C C . LEU A 1 91 ? -5.815 8.675 7.155 1.00 94.38 91 LEU A C 1
ATOM 697 O O . LEU A 1 91 ? -6.951 8.517 7.595 1.00 94.38 91 LEU A O 1
ATOM 701 N N . LYS A 1 92 ? -4.738 8.703 7.947 1.00 95.88 92 LYS A N 1
ATOM 702 C CA . LYS A 1 92 ? -4.837 8.539 9.403 1.00 95.88 92 LYS A CA 1
ATOM 703 C C . LYS A 1 92 ? -5.634 9.663 10.056 1.00 95.88 92 LYS A C 1
ATOM 705 O O . LYS A 1 92 ? -6.489 9.370 10.883 1.00 95.88 92 LYS A O 1
ATOM 710 N N . GLU A 1 93 ? -5.418 10.913 9.651 1.00 96.25 93 GLU A N 1
ATOM 711 C CA . GLU A 1 93 ? -6.195 12.059 10.144 1.00 96.25 93 GLU A CA 1
ATOM 712 C C . GLU A 1 93 ? -7.697 11.881 9.858 1.00 96.25 93 GLU A C 1
ATOM 714 O O . GLU A 1 93 ? -8.523 11.998 10.764 1.00 96.25 93 GLU A O 1
ATOM 719 N N . ASN A 1 94 ? -8.057 11.498 8.630 1.00 92.50 94 ASN A N 1
ATOM 720 C CA . ASN A 1 94 ? -9.452 11.264 8.250 1.00 92.50 94 ASN A CA 1
ATOM 721 C C . ASN A 1 94 ? -10.078 10.079 9.001 1.00 92.50 94 ASN A C 1
ATOM 723 O O . ASN A 1 94 ? -11.196 10.186 9.507 1.00 92.50 94 ASN A O 1
ATOM 727 N N . LEU A 1 95 ? -9.357 8.960 9.114 1.00 92.56 95 LEU A N 1
ATOM 728 C CA . LEU A 1 95 ? -9.809 7.784 9.862 1.00 92.56 95 LEU A CA 1
ATOM 729 C C . LEU A 1 95 ? -9.975 8.104 11.353 1.00 92.56 95 LEU A C 1
ATOM 731 O O . LEU A 1 95 ? -10.899 7.603 11.992 1.00 92.56 95 LEU A O 1
ATOM 735 N N . GLN A 1 96 ? -9.123 8.962 11.915 1.00 94.44 96 GLN A N 1
ATOM 736 C CA . GLN A 1 96 ? -9.233 9.405 13.300 1.00 94.44 96 GLN A CA 1
ATOM 737 C C . GLN A 1 96 ? -10.485 10.264 13.517 1.00 94.44 96 GLN A C 1
ATOM 739 O O . GLN A 1 96 ? -11.251 9.989 14.441 1.00 94.44 96 GLN A O 1
ATOM 744 N N . VAL A 1 97 ? -10.740 11.251 12.647 1.00 93.44 97 VAL A N 1
ATOM 745 C CA . VAL A 1 97 ? -11.954 12.090 12.698 1.00 93.44 97 VAL A CA 1
ATOM 746 C C . VAL A 1 97 ? -13.221 11.239 12.574 1.00 93.44 97 VAL A C 1
ATOM 748 O O . VAL A 1 97 ? -14.200 11.474 13.281 1.00 93.44 97 VAL A O 1
ATOM 751 N N . ALA A 1 98 ? -13.189 10.203 11.736 1.00 90.81 98 ALA A N 1
ATOM 752 C CA . ALA A 1 98 ? -14.297 9.270 11.558 1.00 90.81 98 ALA A CA 1
ATOM 753 C C . ALA A 1 98 ? -14.443 8.228 12.691 1.00 90.81 98 ALA A C 1
ATOM 755 O O . ALA A 1 98 ? -15.353 7.400 12.632 1.00 90.81 98 ALA A O 1
ATOM 756 N N . GLN A 1 99 ? -13.577 8.247 13.717 1.00 91.94 99 GLN A N 1
ATOM 757 C CA . GLN A 1 99 ? -13.513 7.245 14.798 1.00 91.94 99 GLN A CA 1
ATOM 758 C C . GLN A 1 99 ? -13.262 5.805 14.293 1.00 91.94 99 GLN A C 1
ATOM 760 O O . GLN A 1 99 ? -13.716 4.822 14.887 1.00 91.94 99 GLN A O 1
ATOM 765 N N . GLN A 1 100 ? -12.536 5.690 13.181 1.00 92.00 100 GLN A N 1
ATOM 766 C CA . GLN A 1 100 ? -12.181 4.450 12.484 1.00 92.00 100 GLN A CA 1
ATOM 767 C C . GLN A 1 100 ? -10.709 4.056 12.683 1.00 92.00 100 GLN A C 1
ATOM 769 O O . GLN A 1 100 ? -10.341 2.928 12.368 1.00 92.00 100 GLN A O 1
ATOM 774 N N . LEU A 1 101 ? -9.863 4.943 13.211 1.00 94.81 101 LEU A N 1
ATOM 775 C CA . LEU A 1 101 ? -8.474 4.625 13.555 1.00 94.81 101 LEU A CA 1
ATOM 776 C C . LEU A 1 101 ? -8.371 4.099 14.996 1.00 94.81 101 LEU A C 1
ATOM 778 O O . LEU A 1 101 ? -8.966 4.691 15.902 1.00 94.81 101 LEU A O 1
ATOM 782 N N . ILE A 1 102 ? -7.610 3.019 15.201 1.00 93.50 102 ILE A N 1
ATOM 783 C CA . ILE A 1 102 ? -7.267 2.455 16.522 1.00 93.50 102 ILE A CA 1
ATOM 784 C C . ILE A 1 102 ? -5.767 2.241 16.721 1.00 93.50 102 ILE A C 1
ATOM 786 O O . ILE A 1 102 ? -5.010 2.195 15.720 1.00 93.50 102 ILE A O 1
#